Protein AF-A0A963KP99-F1 (afdb_monomer_lite)

Secondary structure (DSSP, 8-state):
-PPPEEEE-TTSTT--EEEEETTTEEEEE-S-PPPSS--EEEEEE-TTT-EEEEEEEETTEEEEEEEE-TT--TT---------SSPPPPP-S--PPPPPPPHHHHHHHHHHHHHHHHHHHHHHHHT--

Structure (mmCIF, N/CA/C/O backbone):
data_AF-A0A963KP99-F1
#
_entry.id   AF-A0A963KP99-F1
#
loop_
_atom_site.group_PDB
_atom_site.id
_atom_site.type_symbol
_atom_site.label_atom_id
_atom_site.label_alt_id
_atom_site.label_comp_id
_atom_site.label_asym_id
_atom_site.label_entity_id
_atom_site.label_seq_id
_atom_site.pdbx_PDB_ins_code
_atom_site.Cartn_x
_atom_site.Cartn_y
_atom_site.Cartn_z
_atom_site.occupancy
_atom_site.B_iso_or_equiv
_atom_site.auth_seq_id
_atom_site.auth_comp_id
_atom_site.auth_asym_id
_atom_site.auth_atom_id
_atom_site.pdbx_PDB_model_num
ATOM 1 N N . MET A 1 1 ? 0.271 -14.939 -7.561 1.00 63.22 1 MET A N 1
ATOM 2 C CA . MET A 1 1 ? 1.422 -14.327 -8.273 1.00 63.22 1 MET A CA 1
ATOM 3 C C . MET A 1 1 ? 2.692 -14.833 -7.610 1.00 63.22 1 MET A C 1
ATOM 5 O O . MET A 1 1 ? 2.751 -14.746 -6.396 1.00 63.22 1 MET A O 1
ATOM 9 N N . GLY A 1 2 ? 3.645 -15.449 -8.315 1.00 67.38 2 GLY A N 1
ATOM 10 C CA . GLY A 1 2 ? 4.911 -15.843 -7.669 1.00 67.38 2 GLY A CA 1
ATOM 11 C C . GLY A 1 2 ? 5.701 -14.627 -7.160 1.00 67.38 2 GLY A C 1
ATOM 12 O O . GLY A 1 2 ? 5.352 -13.493 -7.487 1.00 67.38 2 GLY A O 1
ATOM 13 N N . ASP A 1 3 ? 6.765 -14.857 -6.390 1.00 71.88 3 ASP A N 1
ATOM 14 C CA . ASP A 1 3 ? 7.609 -13.776 -5.865 1.00 71.88 3 ASP A CA 1
ATOM 15 C C . ASP A 1 3 ? 8.299 -13.021 -7.015 1.00 71.88 3 ASP A C 1
ATOM 17 O O . ASP A 1 3 ? 9.108 -13.593 -7.748 1.00 71.88 3 ASP A O 1
ATOM 21 N N . ASN A 1 4 ? 7.976 -11.735 -7.173 1.00 74.69 4 ASN A N 1
ATOM 22 C CA . ASN A 1 4 ? 8.613 -10.845 -8.143 1.00 74.69 4 ASN A CA 1
ATOM 23 C C . ASN A 1 4 ?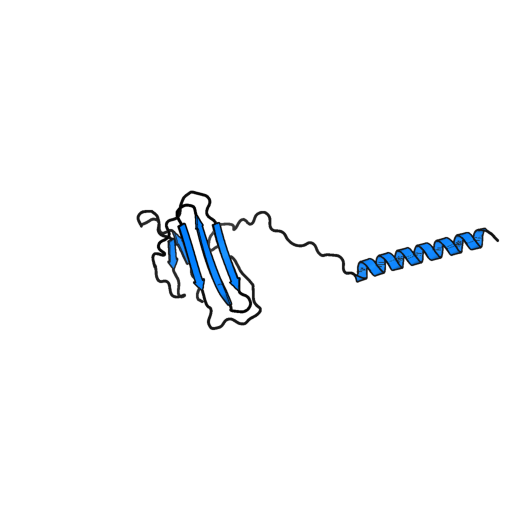 9.609 -9.923 -7.430 1.00 74.69 4 ASN A C 1
ATOM 25 O O . ASN A 1 4 ? 9.324 -9.379 -6.363 1.00 74.69 4 ASN A O 1
ATOM 29 N N . THR A 1 5 ? 10.769 -9.720 -8.044 1.00 75.19 5 THR A N 1
ATOM 30 C CA . THR A 1 5 ? 11.824 -8.827 -7.573 1.00 75.19 5 THR A CA 1
ATOM 31 C C . THR A 1 5 ? 11.874 -7.589 -8.454 1.00 75.19 5 THR A C 1
ATOM 33 O O . THR A 1 5 ? 11.887 -7.679 -9.679 1.00 75.19 5 THR A O 1
ATOM 36 N N . PHE A 1 6 ? 11.942 -6.430 -7.811 1.00 76.94 6 PHE A N 1
ATOM 37 C CA . PHE A 1 6 ? 12.123 -5.142 -8.463 1.00 76.94 6 PHE A CA 1
ATOM 38 C C . PHE A 1 6 ? 13.573 -4.720 -8.296 1.00 76.94 6 PHE A C 1
ATOM 40 O O . PHE A 1 6 ? 14.052 -4.606 -7.165 1.00 76.94 6 PHE A O 1
ATOM 47 N N . LEU A 1 7 ? 14.280 -4.503 -9.402 1.00 76.50 7 LEU A N 1
ATOM 48 C CA . LEU A 1 7 ? 15.690 -4.133 -9.353 1.00 76.50 7 LEU A CA 1
ATOM 49 C C . LEU A 1 7 ? 16.045 -3.060 -10.374 1.00 76.50 7 LEU A C 1
ATOM 51 O O . LEU A 1 7 ? 15.429 -2.931 -11.430 1.00 76.50 7 LEU A O 1
ATOM 55 N N . PHE A 1 8 ? 17.096 -2.314 -10.053 1.00 74.56 8 PHE A N 1
ATOM 56 C CA . PHE A 1 8 ? 17.797 -1.464 -11.004 1.00 74.56 8 PHE A CA 1
ATOM 57 C C . PHE A 1 8 ? 19.029 -2.219 -11.484 1.00 74.56 8 PHE A C 1
ATOM 59 O O . PHE A 1 8 ? 19.839 -2.664 -10.669 1.00 74.56 8 PHE A O 1
ATOM 66 N N . HIS A 1 9 ? 19.171 -2.396 -12.797 1.00 69.44 9 HIS A N 1
ATOM 67 C CA . HIS A 1 9 ? 20.258 -3.209 -13.335 1.00 69.44 9 HIS A CA 1
ATOM 68 C C . HIS A 1 9 ? 21.471 -2.327 -13.693 1.00 69.44 9 HIS A C 1
ATOM 70 O O . HIS A 1 9 ? 21.400 -1.577 -14.670 1.00 69.44 9 HIS A O 1
ATOM 76 N N . PRO A 1 10 ? 22.606 -2.417 -12.971 1.00 61.00 10 PRO A N 1
ATOM 77 C CA . PRO A 1 10 ? 23.734 -1.491 -13.135 1.00 61.00 10 PRO A CA 1
ATOM 78 C C . PRO A 1 10 ? 24.482 -1.641 -14.472 1.00 61.00 10 PRO A C 1
ATOM 80 O O . PRO A 1 10 ? 25.230 -0.751 -14.859 1.00 61.00 10 PRO A O 1
ATOM 83 N N . GLY A 1 11 ? 24.288 -2.755 -15.188 1.00 64.44 11 GLY A N 1
ATOM 84 C CA . GLY A 1 11 ? 24.944 -3.059 -16.467 1.00 64.44 11 GLY A CA 1
ATOM 85 C C . GLY A 1 11 ? 24.341 -2.403 -17.719 1.00 64.44 11 GLY A C 1
ATOM 86 O O . GLY A 1 11 ? 24.861 -2.630 -18.808 1.00 64.44 11 GLY A O 1
ATOM 87 N N . TYR A 1 12 ? 23.269 -1.611 -17.602 1.00 63.50 12 TYR A N 1
ATOM 88 C CA . TYR A 1 12 ? 22.632 -0.928 -18.740 1.00 63.50 12 TYR A CA 1
ATOM 89 C C . TYR A 1 12 ? 22.806 0.592 -18.637 1.00 63.50 12 TYR A C 1
ATOM 91 O O . TYR A 1 12 ? 22.771 1.119 -17.522 1.00 63.50 12 TYR A O 1
ATOM 99 N N . PRO A 1 13 ? 22.961 1.323 -19.762 1.00 56.47 13 PRO A N 1
ATOM 100 C CA . PRO A 1 13 ? 23.082 2.777 -19.739 1.00 56.47 13 PRO A CA 1
ATOM 101 C C . PRO A 1 13 ? 21.919 3.390 -18.953 1.00 56.47 13 PRO A C 1
ATOM 103 O O . PRO A 1 13 ? 20.762 3.129 -19.263 1.00 56.47 13 PRO A O 1
ATOM 106 N N . THR A 1 14 ? 22.240 4.185 -17.928 1.00 59.22 14 THR A N 1
ATOM 107 C CA . THR A 1 14 ? 21.314 4.858 -16.990 1.00 59.22 14 THR A CA 1
ATOM 108 C C . THR A 1 14 ? 20.612 3.994 -15.927 1.00 59.22 14 THR A C 1
ATOM 110 O O . THR A 1 14 ? 20.012 4.554 -15.016 1.00 59.22 14 THR A O 1
ATOM 113 N N . GLY A 1 15 ? 20.757 2.663 -15.955 1.00 64.25 15 GLY A N 1
ATOM 114 C CA . GLY A 1 15 ? 20.187 1.760 -14.947 1.00 64.25 15 GLY A CA 1
ATOM 115 C C . GLY A 1 15 ? 18.676 1.558 -15.091 1.00 64.25 15 GLY A C 1
ATOM 116 O O . GLY A 1 15 ? 17.907 2.093 -14.309 1.00 64.25 15 GLY A O 1
ATOM 117 N N . ALA A 1 16 ? 18.236 0.768 -16.072 1.00 72.31 16 ALA A N 1
ATOM 118 C CA . ALA A 1 16 ? 16.812 0.509 -16.292 1.00 72.31 16 ALA A CA 1
ATOM 119 C C . ALA A 1 16 ? 16.157 -0.207 -15.097 1.00 72.31 16 ALA A C 1
ATOM 121 O O . ALA A 1 16 ? 16.708 -1.180 -14.559 1.00 72.31 16 ALA A O 1
ATOM 122 N N . PHE A 1 17 ? 14.974 0.269 -14.706 1.00 78.19 17 PHE A N 1
ATOM 123 C CA . PHE A 1 17 ? 14.083 -0.447 -13.801 1.00 78.19 17 PHE A CA 1
ATOM 124 C C . PHE A 1 17 ? 13.580 -1.728 -14.465 1.00 78.19 17 PHE A C 1
ATOM 126 O O . PHE A 1 17 ? 13.131 -1.705 -15.615 1.00 78.19 17 PHE A O 1
ATOM 133 N N . ARG A 1 18 ? 13.663 -2.844 -13.738 1.00 79.00 18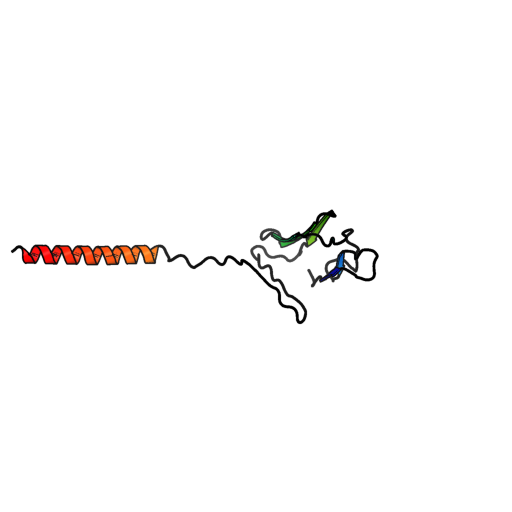 ARG A N 1
ATOM 134 C CA . ARG A 1 18 ? 13.219 -4.159 -14.198 1.00 79.00 18 ARG A CA 1
ATOM 135 C C . ARG A 1 18 ? 12.419 -4.889 -13.139 1.00 79.00 18 ARG A C 1
ATOM 137 O O . ARG A 1 18 ? 12.623 -4.703 -11.936 1.00 79.00 18 ARG A O 1
ATOM 144 N N . ILE A 1 19 ? 11.541 -5.751 -13.633 1.00 78.75 19 ILE A N 1
ATOM 145 C CA . ILE A 1 19 ? 10.785 -6.713 -12.845 1.00 78.75 19 ILE A CA 1
ATOM 146 C C . ILE A 1 19 ? 11.265 -8.093 -13.273 1.00 78.75 19 ILE A C 1
ATOM 148 O O . ILE A 1 19 ? 11.246 -8.403 -14.465 1.00 78.75 19 ILE A O 1
ATOM 152 N N . ASP A 1 20 ? 11.698 -8.890 -12.301 1.00 79.00 20 ASP A N 1
ATOM 153 C CA . ASP A 1 20 ? 12.119 -10.273 -12.489 1.00 79.00 20 ASP A CA 1
ATOM 154 C C . ASP A 1 20 ? 11.247 -11.192 -11.639 1.00 79.00 20 ASP A C 1
ATOM 156 O O . ASP A 1 20 ? 11.175 -11.038 -10.421 1.00 79.00 20 ASP A O 1
ATOM 160 N N . GLY A 1 21 ? 10.603 -12.182 -12.250 1.00 73.12 21 GLY A N 1
ATOM 161 C CA . GLY A 1 21 ? 9.904 -13.210 -11.487 1.00 73.12 21 GLY A CA 1
ATOM 162 C C . GLY A 1 21 ? 8.901 -14.032 -12.290 1.00 73.12 21 GLY A C 1
ATOM 163 O O . GLY A 1 21 ? 8.665 -13.772 -13.473 1.00 73.12 21 GLY A O 1
ATOM 164 N N . PRO A 1 22 ? 8.278 -15.040 -11.650 1.00 68.69 22 PRO A N 1
ATOM 165 C CA . PRO A 1 22 ? 7.334 -15.949 -12.296 1.00 68.69 22 PRO A CA 1
ATOM 166 C C . PRO A 1 22 ? 6.016 -15.267 -12.696 1.00 68.69 22 PRO A C 1
ATOM 168 O O . PRO A 1 22 ? 5.196 -15.880 -13.373 1.00 68.69 22 PRO A O 1
ATOM 171 N N . GLY A 1 23 ? 5.784 -14.022 -12.263 1.00 65.88 23 GLY A N 1
ATOM 172 C CA . GLY A 1 23 ? 4.549 -13.270 -12.474 1.00 65.88 23 GLY A CA 1
ATOM 173 C C . GLY A 1 23 ? 4.360 -12.646 -13.859 1.00 65.88 23 GLY A C 1
ATOM 174 O O . GLY A 1 23 ? 3.478 -11.810 -13.990 1.00 65.88 23 GLY A O 1
ATOM 175 N N . GLY A 1 24 ? 5.145 -13.026 -14.874 1.00 64.44 24 GLY A N 1
ATOM 176 C CA . GLY A 1 24 ? 4.940 -12.570 -16.258 1.00 64.44 24 GLY A CA 1
ATOM 177 C C . GLY A 1 24 ? 5.905 -11.494 -16.763 1.00 64.44 24 GLY A C 1
ATOM 178 O O . GLY A 1 24 ? 5.721 -11.005 -17.872 1.00 64.44 24 GLY A O 1
ATOM 179 N N . HIS A 1 25 ? 6.963 -11.181 -16.012 1.00 67.50 25 HIS A N 1
ATOM 180 C CA . HIS A 1 25 ? 7.991 -10.215 -16.413 1.00 67.50 25 HIS A CA 1
ATOM 181 C C . HIS A 1 25 ? 9.380 -10.876 -16.360 1.00 67.50 25 HIS A C 1
ATOM 183 O O . HIS A 1 25 ? 10.042 -10.853 -15.324 1.00 67.50 25 HIS A O 1
ATOM 189 N N . PRO A 1 26 ? 9.829 -11.547 -17.434 1.00 67.94 26 PRO A N 1
ATOM 190 C CA . PRO A 1 26 ? 11.190 -12.064 -17.507 1.00 67.94 26 PRO A CA 1
ATOM 191 C C . PRO A 1 26 ? 12.137 -10.955 -17.986 1.00 67.94 26 PRO A C 1
ATOM 193 O O . PRO A 1 26 ? 12.178 -10.662 -19.182 1.00 67.94 26 PRO A O 1
ATOM 196 N N . ASN A 1 27 ? 12.893 -10.334 -17.070 1.00 69.00 27 ASN A N 1
ATOM 197 C CA . ASN A 1 27 ? 13.952 -9.355 -17.364 1.00 69.00 27 ASN A CA 1
ATOM 198 C C . ASN A 1 27 ? 13.531 -8.250 -18.354 1.00 69.00 27 ASN A C 1
ATOM 200 O O . ASN A 1 27 ? 14.290 -7.840 -19.239 1.00 69.00 27 ASN A O 1
ATOM 204 N N . SER A 1 28 ? 12.286 -7.793 -18.237 1.00 74.44 28 SER A N 1
ATOM 205 C CA . SER A 1 28 ? 11.728 -6.782 -19.133 1.00 74.44 28 SER A CA 1
ATOM 206 C C . SER A 1 28 ? 12.171 -5.395 -18.678 1.00 74.44 28 SER A C 1
ATOM 208 O O . SER A 1 28 ? 12.092 -5.065 -17.496 1.00 74.44 28 SER A O 1
ATOM 210 N N . ASP A 1 29 ? 12.696 -4.604 -19.616 1.00 76.81 29 ASP A N 1
ATOM 211 C CA . ASP A 1 29 ? 12.926 -3.180 -19.387 1.00 76.81 29 ASP A CA 1
ATOM 212 C C . ASP A 1 29 ? 11.574 -2.477 -19.295 1.00 76.81 29 ASP A C 1
ATOM 214 O O . ASP A 1 29 ? 10.752 -2.573 -20.207 1.00 76.81 29 ASP A O 1
ATOM 218 N N . MET A 1 30 ? 11.355 -1.791 -18.181 1.00 75.88 30 MET A N 1
ATOM 219 C CA . MET A 1 30 ? 10.095 -1.133 -17.873 1.00 75.88 30 MET A CA 1
ATOM 220 C C . MET A 1 30 ? 10.060 0.332 -18.341 1.00 75.88 30 MET A C 1
ATOM 222 O O . MET A 1 30 ? 9.154 1.081 -17.980 1.00 75.88 30 MET A O 1
ATOM 226 N N . GLY A 1 31 ? 11.054 0.774 -19.125 1.00 75.50 31 GLY A N 1
ATOM 227 C CA . GLY A 1 31 ? 11.066 2.100 -19.755 1.00 75.50 31 GLY A CA 1
ATOM 228 C C . GLY A 1 31 ? 11.202 3.258 -18.764 1.00 75.50 31 GLY A C 1
ATOM 229 O O . GLY A 1 31 ? 10.901 4.402 -19.098 1.00 75.50 31 GLY A O 1
ATOM 230 N N . PHE A 1 32 ? 11.647 2.961 -17.543 1.00 75.88 32 PHE A N 1
ATOM 231 C CA . PHE A 1 32 ? 11.827 3.926 -16.471 1.00 75.88 32 PHE A CA 1
ATOM 232 C C . PHE A 1 32 ? 13.283 3.936 -16.010 1.00 75.88 32 PHE A C 1
ATOM 234 O O . PHE A 1 32 ? 13.828 2.921 -15.563 1.00 75.88 32 PHE A O 1
ATOM 241 N N . THR A 1 33 ? 13.893 5.114 -16.091 1.00 74.81 33 THR A N 1
ATOM 242 C CA . THR A 1 33 ? 15.240 5.383 -15.596 1.00 74.81 33 THR A CA 1
ATOM 243 C C . THR A 1 33 ? 15.142 6.090 -14.237 1.00 74.81 33 THR A C 1
ATOM 245 O O . THR A 1 33 ? 14.480 7.129 -14.133 1.00 74.81 33 THR A O 1
ATOM 248 N N . PRO A 1 34 ? 15.789 5.575 -13.178 1.00 69.44 34 PRO A N 1
ATOM 249 C CA . PRO A 1 34 ? 15.818 6.238 -11.885 1.00 69.44 34 PRO A CA 1
ATOM 250 C C . PRO A 1 34 ? 16.582 7.567 -11.981 1.00 69.44 34 PRO A C 1
ATOM 252 O O . PRO A 1 34 ? 17.673 7.642 -12.540 1.00 69.44 34 PRO A O 1
ATOM 255 N N . SER A 1 35 ? 16.008 8.619 -11.400 1.00 71.44 35 SER A N 1
ATOM 256 C CA . SER A 1 35 ? 16.689 9.884 -11.119 1.00 71.44 35 SER A CA 1
ATOM 257 C C . SER A 1 35 ? 17.197 9.872 -9.677 1.00 71.44 35 SER A C 1
ATOM 259 O O . SER A 1 35 ? 16.580 9.262 -8.805 1.00 71.44 35 SER A O 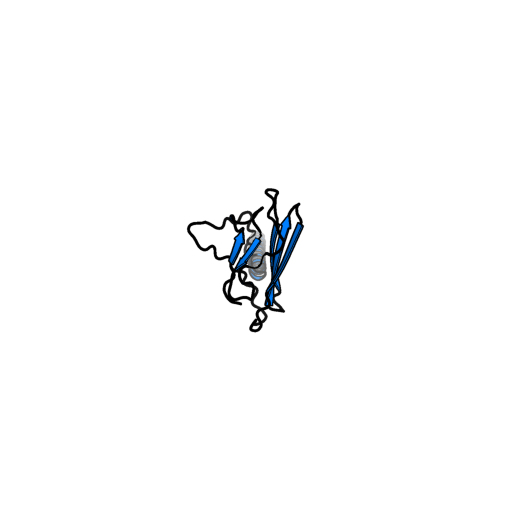1
ATOM 261 N N . PHE A 1 36 ? 18.304 10.571 -9.418 1.00 68.12 36 PHE A N 1
ATOM 262 C CA . PHE A 1 36 ? 18.833 10.784 -8.064 1.00 68.12 36 PHE A CA 1
ATOM 263 C C . PHE A 1 36 ? 18.023 11.816 -7.254 1.00 68.12 36 PHE A C 1
ATOM 265 O O . PHE A 1 36 ? 18.305 12.034 -6.076 1.00 68.12 36 PHE A O 1
ATOM 272 N N . ASP A 1 37 ? 17.012 12.431 -7.870 1.00 73.50 37 ASP A N 1
ATOM 273 C CA . ASP A 1 37 ? 16.037 13.301 -7.214 1.00 73.50 37 ASP A CA 1
ATOM 274 C C . ASP A 1 37 ? 15.051 12.503 -6.334 1.00 73.50 37 ASP A C 1
ATOM 276 O O . ASP A 1 37 ? 14.838 11.303 -6.560 1.00 73.50 37 ASP A O 1
ATOM 280 N N . PRO A 1 38 ? 14.394 13.144 -5.342 1.00 63.34 38 PRO A N 1
ATOM 281 C CA . PRO A 1 38 ? 13.405 12.474 -4.507 1.00 63.34 38 PRO A CA 1
ATOM 282 C C . PRO A 1 38 ? 12.324 11.808 -5.362 1.00 63.34 38 PRO A C 1
ATOM 284 O O . PRO A 1 38 ? 11.578 12.453 -6.098 1.00 63.34 38 PRO A O 1
ATOM 287 N N . SER A 1 39 ? 12.258 10.487 -5.234 1.00 74.06 39 SER A N 1
ATOM 288 C CA . SER A 1 39 ? 11.344 9.620 -5.963 1.00 74.06 39 SER A CA 1
ATOM 289 C C . SER A 1 39 ? 10.289 9.083 -5.000 1.00 74.06 39 SER A C 1
ATOM 291 O O . SER A 1 39 ? 10.595 8.744 -3.855 1.00 74.06 39 SER A O 1
ATOM 293 N N . ARG A 1 40 ? 9.038 8.996 -5.446 1.00 76.12 40 ARG A N 1
ATOM 294 C CA . ARG A 1 40 ? 7.956 8.349 -4.699 1.00 76.12 40 ARG A CA 1
ATOM 295 C C . ARG A 1 40 ? 7.779 6.931 -5.216 1.00 76.12 40 ARG A C 1
ATOM 297 O O . ARG A 1 40 ? 7.611 6.737 -6.413 1.00 76.12 40 ARG A O 1
ATOM 304 N N . PHE A 1 41 ? 7.773 5.971 -4.299 1.00 80.38 41 PHE A N 1
ATOM 305 C CA . PHE A 1 41 ? 7.389 4.586 -4.547 1.00 80.38 41 PHE A CA 1
ATOM 306 C C . PHE A 1 41 ? 6.108 4.309 -3.760 1.00 80.38 41 PHE A C 1
ATOM 308 O O . PHE A 1 41 ? 6.082 4.496 -2.543 1.00 80.38 41 PHE A O 1
ATOM 315 N N . THR A 1 42 ? 5.038 3.926 -4.448 1.00 83.00 42 THR A N 1
ATOM 316 C CA . THR A 1 42 ? 3.727 3.661 -3.847 1.00 83.00 42 THR A CA 1
ATOM 317 C C . THR A 1 42 ? 3.296 2.250 -4.205 1.00 83.00 42 THR A C 1
ATOM 319 O O . THR A 1 42 ? 3.427 1.839 -5.354 1.00 83.00 42 THR A O 1
ATOM 322 N N . VAL A 1 43 ? 2.765 1.520 -3.224 1.00 84.06 43 VAL A N 1
ATOM 323 C CA . VAL A 1 43 ? 2.150 0.210 -3.444 1.00 84.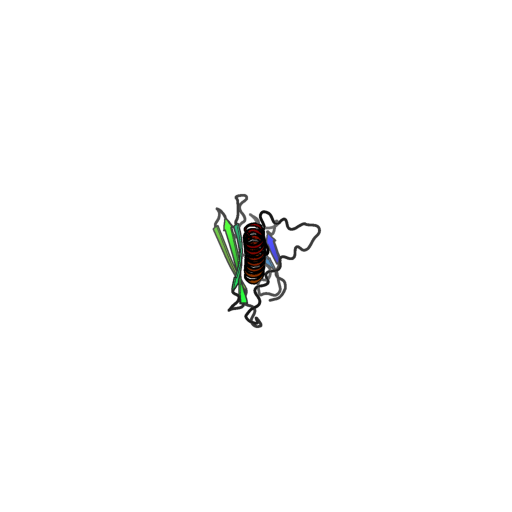06 43 VAL A CA 1
ATOM 324 C C . VAL A 1 43 ? 0.714 0.257 -2.955 1.00 84.06 43 VAL A C 1
ATOM 326 O O . VAL A 1 43 ? 0.454 0.677 -1.826 1.00 84.06 43 VAL A O 1
ATOM 329 N N . GLY A 1 44 ? -0.211 -0.141 -3.820 1.00 83.12 44 GLY A N 1
ATOM 330 C CA . GLY A 1 44 ? -1.637 -0.205 -3.526 1.00 83.12 44 GLY A CA 1
ATOM 331 C C . GLY A 1 44 ? -2.144 -1.637 -3.603 1.00 83.12 44 GLY A C 1
ATOM 332 O O . GLY A 1 44 ? -1.650 -2.426 -4.400 1.00 83.12 44 GLY A O 1
ATOM 333 N N . VAL A 1 45 ? -3.150 -1.972 -2.793 1.00 83.38 45 VAL A N 1
ATOM 334 C CA . VAL A 1 45 ? -3.901 -3.229 -2.919 1.00 83.38 45 VAL A CA 1
ATOM 335 C C . VAL A 1 45 ? -5.389 -2.920 -2.813 1.00 83.38 45 VAL A C 1
ATOM 337 O O . VAL A 1 45 ? -5.843 -2.339 -1.825 1.00 83.38 45 VAL A O 1
ATOM 340 N N . ASN A 1 46 ? -6.166 -3.305 -3.823 1.00 86.25 46 ASN A N 1
ATOM 341 C CA . ASN A 1 46 ? -7.618 -3.203 -3.779 1.00 86.25 46 ASN A CA 1
ATOM 342 C C . ASN A 1 46 ? -8.210 -4.466 -3.133 1.00 86.25 46 ASN A C 1
ATOM 344 O O . ASN A 1 46 ? -8.267 -5.527 -3.747 1.00 86.25 46 ASN A O 1
ATOM 348 N N . ALA A 1 47 ? -8.709 -4.322 -1.905 1.00 81.50 47 ALA A N 1
ATOM 349 C CA . ALA A 1 47 ? -9.309 -5.388 -1.093 1.00 81.50 47 ALA A CA 1
ATOM 350 C C . ALA A 1 47 ? -10.484 -6.140 -1.747 1.00 81.50 47 ALA A C 1
ATOM 352 O O . ALA A 1 47 ? -10.849 -7.242 -1.335 1.00 81.50 47 ALA A O 1
ATOM 353 N N . SER A 1 48 ? -11.157 -5.489 -2.695 1.00 81.94 48 SER A N 1
ATOM 354 C CA . SER A 1 48 ? -12.344 -6.030 -3.351 1.00 81.94 48 SER A CA 1
ATOM 355 C C . SER A 1 48 ? -11.993 -6.813 -4.607 1.00 81.94 48 SER A C 1
ATOM 357 O O . SER A 1 48 ? -12.784 -7.657 -5.021 1.00 81.94 48 SER A O 1
ATOM 359 N N . THR A 1 49 ? -10.859 -6.511 -5.238 1.00 82.94 49 THR A N 1
ATOM 360 C CA . THR A 1 49 ? -10.486 -7.080 -6.541 1.00 82.94 49 THR A CA 1
ATOM 361 C C . THR A 1 49 ? -9.171 -7.850 -6.512 1.00 82.94 49 THR A C 1
ATOM 363 O O . THR A 1 49 ? -8.867 -8.540 -7.478 1.00 82.94 49 THR A O 1
ATOM 366 N N . GLY A 1 50 ? -8.380 -7.733 -5.443 1.00 79.62 50 GLY A N 1
ATOM 367 C CA . GLY A 1 50 ? -7.064 -8.365 -5.329 1.00 79.62 50 GLY A CA 1
ATOM 368 C C . GLY A 1 50 ? -5.992 -7.738 -6.199 1.00 79.62 50 GLY A C 1
ATOM 369 O O . GLY A 1 50 ? -4.885 -8.262 -6.279 1.00 79.62 50 GLY A O 1
ATOM 370 N N . VAL A 1 51 ? -6.324 -6.636 -6.870 1.00 85.75 51 VAL A N 1
ATOM 371 C CA . VAL A 1 51 ? -5.396 -5.923 -7.735 1.00 85.75 51 VAL A CA 1
ATOM 372 C C . VAL A 1 51 ? -4.367 -5.232 -6.857 1.00 85.75 51 VAL A C 1
ATOM 374 O O . VAL A 1 51 ? -4.723 -4.361 -6.057 1.00 85.75 51 VAL A O 1
ATOM 377 N N . ALA A 1 52 ? -3.106 -5.618 -7.015 1.00 85.12 52 ALA A N 1
ATOM 378 C CA . ALA A 1 52 ? -1.976 -4.907 -6.446 1.00 85.12 52 ALA A CA 1
ATOM 379 C C . ALA A 1 52 ? -1.360 -4.003 -7.518 1.00 85.12 52 ALA A C 1
ATOM 381 O O . ALA A 1 52 ? -1.179 -4.430 -8.656 1.00 85.12 52 ALA A O 1
ATOM 382 N N . THR A 1 53 ? -1.042 -2.761 -7.168 1.00 87.25 53 THR A N 1
ATOM 383 C CA . THR A 1 53 ? -0.400 -1.806 -8.078 1.00 87.25 53 THR A CA 1
ATOM 384 C C . THR A 1 53 ? 0.913 -1.318 -7.509 1.00 87.25 53 THR A C 1
ATOM 386 O O . THR A 1 53 ? 1.068 -1.211 -6.290 1.00 87.25 53 THR A O 1
ATOM 389 N N . ILE A 1 54 ? 1.850 -0.992 -8.393 1.00 84.81 54 ILE A N 1
ATOM 390 C CA . ILE A 1 54 ? 3.100 -0.330 -8.029 1.00 84.81 54 ILE A CA 1
ATOM 391 C C . ILE A 1 54 ? 3.255 0.913 -8.884 1.00 84.81 54 ILE A C 1
ATOM 393 O O . ILE A 1 54 ? 3.282 0.829 -10.109 1.00 84.81 54 ILE A O 1
ATOM 397 N N . ASP A 1 55 ? 3.410 2.049 -8.217 1.00 87.00 55 ASP A N 1
ATOM 398 C CA . ASP A 1 55 ? 3.622 3.348 -8.836 1.00 87.00 55 ASP A CA 1
ATOM 399 C C . ASP A 1 55 ? 4.983 3.902 -8.426 1.00 87.00 55 ASP A C 1
ATOM 401 O O . ASP A 1 55 ? 5.272 4.071 -7.236 1.00 87.00 55 ASP A O 1
ATOM 405 N N . ILE A 1 56 ? 5.813 4.230 -9.412 1.00 84.12 56 ILE A N 1
ATOM 406 C CA . ILE A 1 56 ? 7.087 4.922 -9.209 1.00 84.12 56 ILE A CA 1
ATOM 407 C C . ILE A 1 56 ? 7.008 6.261 -9.916 1.00 84.12 56 ILE A C 1
ATOM 409 O O . ILE A 1 56 ? 6.704 6.308 -11.102 1.00 84.12 56 ILE A O 1
ATOM 413 N N . VAL A 1 57 ? 7.282 7.350 -9.205 1.00 85.25 57 VAL A N 1
ATOM 414 C CA . VAL A 1 57 ? 7.204 8.709 -9.752 1.00 85.25 57 VAL A CA 1
ATOM 415 C C . VAL A 1 57 ? 8.447 9.492 -9.362 1.00 85.25 57 VAL A C 1
ATOM 417 O O . VAL A 1 57 ? 8.782 9.578 -8.179 1.00 85.25 57 VAL A O 1
ATOM 420 N N . ASN A 1 58 ? 9.113 10.095 -10.342 1.00 81.62 58 ASN A N 1
ATOM 421 C CA . ASN A 1 58 ? 10.212 11.034 -10.135 1.00 81.62 58 ASN A CA 1
ATOM 422 C C . ASN A 1 58 ? 10.148 12.183 -11.160 1.00 81.62 58 ASN A C 1
ATOM 424 O O . ASN A 1 58 ? 9.216 12.282 -11.956 1.00 81.62 58 ASN A O 1
ATOM 428 N N . SER A 1 59 ? 11.147 13.063 -11.142 1.00 78.62 59 SER A N 1
ATOM 429 C CA . SER A 1 59 ? 11.303 14.183 -12.082 1.00 78.62 59 SER A CA 1
ATOM 430 C C . SER A 1 59 ? 11.540 13.756 -13.539 1.00 78.62 59 SER A C 1
ATOM 432 O O . SER A 1 59 ? 11.333 14.566 -14.439 1.00 78.62 59 SER A O 1
ATOM 434 N N . ALA A 1 60 ? 11.949 12.508 -13.789 1.00 76.94 60 ALA A N 1
ATOM 435 C CA . ALA A 1 60 ? 12.165 11.954 -15.126 1.00 76.94 60 ALA A CA 1
ATOM 436 C C . ALA A 1 60 ? 10.914 11.270 -15.711 1.00 76.94 60 ALA A C 1
ATOM 438 O O . ALA A 1 60 ? 10.849 11.070 -16.923 1.00 76.94 60 ALA A O 1
ATOM 439 N N . GLY A 1 61 ? 9.915 10.929 -14.888 1.00 81.62 61 GLY A N 1
ATOM 440 C CA . GLY A 1 61 ? 8.672 10.319 -15.356 1.00 81.62 61 GLY A CA 1
ATOM 441 C C . GLY A 1 61 ? 7.939 9.494 -14.302 1.00 81.62 61 GLY A C 1
ATOM 442 O O . GLY A 1 61 ? 8.131 9.644 -13.093 1.00 81.62 61 GLY A O 1
ATOM 443 N N . SER A 1 62 ? 7.045 8.623 -14.766 1.00 86.88 62 SER A N 1
ATOM 444 C CA . SER A 1 62 ? 6.270 7.723 -13.911 1.00 86.88 62 SER A CA 1
ATOM 445 C C . SER A 1 62 ? 6.159 6.331 -14.522 1.00 86.88 62 SER A C 1
ATOM 447 O O . SER A 1 62 ? 6.060 6.200 -15.740 1.00 86.88 62 SER A O 1
ATOM 449 N N . HIS A 1 63 ? 6.148 5.311 -13.671 1.00 84.81 63 HIS A N 1
ATOM 450 C CA . HIS A 1 63 ? 5.916 3.915 -14.022 1.00 84.81 63 HIS A CA 1
ATOM 451 C C . HIS A 1 63 ? 4.746 3.364 -13.204 1.00 84.81 63 HIS A C 1
ATOM 453 O O . HIS A 1 63 ? 4.708 3.590 -11.995 1.00 84.81 63 HIS A O 1
ATOM 459 N N . HIS A 1 64 ? 3.840 2.627 -13.848 1.00 87.06 64 HIS A N 1
ATOM 460 C CA . HIS A 1 64 ? 2.688 1.983 -13.218 1.00 87.06 64 HIS A CA 1
ATOM 461 C C . HIS A 1 64 ? 2.636 0.507 -13.618 1.00 87.06 64 HIS A C 1
ATOM 463 O O . HIS A 1 64 ? 2.552 0.205 -14.806 1.00 87.06 64 HIS A O 1
ATOM 469 N N . GLU A 1 65 ? 2.654 -0.389 -12.634 1.00 85.62 65 GLU A N 1
ATOM 470 C CA . GLU A 1 65 ? 2.508 -1.834 -12.832 1.00 85.62 65 GLU A CA 1
ATOM 471 C C . GLU A 1 65 ? 1.258 -2.356 -12.134 1.00 85.62 65 GLU A C 1
ATOM 473 O O . GLU A 1 65 ? 0.938 -1.915 -11.024 1.00 85.62 65 GLU A O 1
ATOM 478 N N . VAL A 1 66 ? 0.596 -3.339 -12.747 1.00 86.69 66 VAL A N 1
ATOM 479 C CA . VAL A 1 66 ? -0.621 -3.953 -12.214 1.00 86.69 66 VAL A CA 1
ATOM 480 C C . VAL A 1 66 ? -0.442 -5.461 -12.107 1.00 86.69 66 VAL A C 1
ATOM 482 O O . VAL A 1 66 ? -0.239 -6.158 -13.095 1.00 86.69 66 VAL A O 1
ATOM 485 N N . PHE A 1 67 ? -0.616 -5.983 -10.897 1.00 81.75 67 PHE A N 1
ATOM 486 C CA . PHE A 1 67 ? -0.607 -7.408 -10.604 1.00 81.75 67 PHE A CA 1
ATOM 487 C C . PHE A 1 67 ? -2.019 -7.873 -10.229 1.00 81.75 67 PHE A C 1
ATOM 489 O O . PHE A 1 67 ? -2.566 -7.491 -9.194 1.00 81.75 67 PHE A O 1
ATOM 496 N N . ASN A 1 68 ? -2.593 -8.756 -11.046 1.00 83.56 68 ASN A N 1
ATOM 497 C CA . ASN A 1 68 ? -3.846 -9.464 -10.771 1.00 83.56 68 ASN A CA 1
ATOM 498 C C . ASN A 1 68 ? -3.611 -10.910 -10.315 1.00 83.56 68 ASN A C 1
ATOM 500 O O . ASN A 1 68 ? -3.264 -11.751 -11.139 1.00 83.56 68 ASN A O 1
ATOM 504 N N . ASP A 1 69 ? -3.863 -11.245 -9.047 1.00 77.00 69 ASP A N 1
ATOM 505 C CA . ASP A 1 69 ? -3.903 -12.658 -8.653 1.00 77.00 69 ASP A CA 1
ATOM 506 C C . ASP A 1 69 ? -5.258 -13.285 -9.037 1.00 77.00 69 ASP A C 1
ATOM 508 O O . ASP A 1 69 ? -6.281 -12.920 -8.451 1.00 77.00 69 ASP A O 1
ATOM 512 N N . PRO A 1 70 ? -5.307 -14.235 -9.992 1.00 77.38 70 PRO A N 1
ATOM 513 C CA . PRO A 1 70 ? -6.563 -14.859 -10.406 1.00 77.38 70 PRO A CA 1
ATOM 514 C C . PRO A 1 70 ? -7.218 -15.702 -9.301 1.00 77.38 70 PRO A C 1
ATOM 516 O O . PRO A 1 70 ? -8.394 -16.034 -9.419 1.00 77.38 70 PRO A O 1
ATOM 519 N N . ASN A 1 71 ? -6.488 -16.038 -8.233 1.00 80.19 71 ASN A N 1
ATOM 520 C CA . ASN A 1 71 ? -6.992 -16.818 -7.103 1.00 80.19 71 ASN A CA 1
ATOM 521 C C . ASN A 1 71 ? -7.248 -15.955 -5.857 1.00 80.19 71 ASN A C 1
ATOM 523 O O . ASN A 1 71 ? -7.360 -16.487 -4.750 1.00 80.19 71 ASN A O 1
ATOM 527 N N . TYR A 1 72 ? -7.309 -14.629 -6.005 1.00 79.44 72 TYR A N 1
ATOM 528 C CA . TYR A 1 72 ? -7.546 -13.737 -4.878 1.00 79.44 72 TYR A CA 1
ATOM 529 C C . TYR A 1 72 ? -8.904 -13.990 -4.204 1.00 79.44 72 TYR A C 1
ATOM 531 O O . TYR A 1 72 ? -9.945 -14.056 -4.858 1.00 79.44 72 TYR A O 1
ATOM 539 N N . VAL A 1 73 ? -8.895 -14.055 -2.869 1.00 80.88 73 VAL A N 1
ATOM 540 C CA . VAL A 1 73 ? -10.101 -14.099 -2.034 1.00 80.88 73 VAL A CA 1
ATOM 541 C C . VAL A 1 73 ? -10.310 -12.728 -1.395 1.00 80.88 73 VAL A C 1
ATOM 543 O O . VAL A 1 73 ? -9.439 -12.226 -0.682 1.00 80.88 73 VAL A O 1
ATOM 546 N N . ALA A 1 74 ? -11.477 -12.131 -1.645 1.00 81.38 74 ALA A N 1
ATOM 547 C CA . ALA A 1 74 ? -11.823 -10.795 -1.170 1.00 81.38 74 ALA A CA 1
ATOM 548 C C . ALA A 1 74 ? -11.773 -10.668 0.359 1.00 81.38 74 ALA A C 1
ATOM 550 O O . ALA A 1 74 ? -12.186 -11.571 1.087 1.00 81.38 74 ALA A O 1
ATOM 551 N N . GLY A 1 75 ? -11.303 -9.511 0.835 1.00 70.69 75 GLY A N 1
ATOM 552 C CA . GLY A 1 75 ? -11.250 -9.179 2.264 1.00 70.69 75 GLY A CA 1
ATOM 553 C C . GLY A 1 75 ? -9.870 -9.308 2.915 1.00 70.69 75 GLY A C 1
ATOM 554 O O . GLY A 1 75 ? -9.717 -8.914 4.069 1.00 70.69 75 GLY A O 1
ATOM 555 N N . SER A 1 76 ? -8.853 -9.780 2.187 1.00 66.06 76 SER A N 1
ATOM 556 C CA . SER A 1 76 ? -7.454 -9.720 2.629 1.00 66.06 76 SER A CA 1
ATOM 557 C C . SER A 1 76 ? -6.761 -8.483 2.051 1.00 66.06 76 SER A C 1
ATOM 559 O O . SER A 1 76 ? -6.557 -8.388 0.841 1.00 66.06 76 SER A O 1
ATOM 561 N N . THR A 1 77 ? -6.406 -7.519 2.903 1.00 60.69 77 THR A N 1
ATOM 562 C CA . THR A 1 77 ? -5.648 -6.301 2.536 1.00 60.69 77 THR A CA 1
ATOM 563 C C . THR A 1 77 ? -4.209 -6.324 3.026 1.00 60.69 77 THR A C 1
ATOM 565 O O . THR A 1 77 ? -3.534 -5.295 3.011 1.00 60.69 77 THR A O 1
ATOM 568 N N . THR A 1 78 ? -3.733 -7.472 3.511 1.00 61.31 78 THR A N 1
ATOM 569 C CA . THR A 1 78 ? -2.418 -7.550 4.139 1.00 61.31 78 THR A CA 1
ATOM 570 C C . THR A 1 78 ? -1.326 -7.327 3.099 1.00 61.31 78 THR A C 1
ATOM 572 O O . THR A 1 78 ? -1.007 -8.207 2.305 1.00 61.31 78 THR A O 1
ATOM 575 N N . PHE A 1 79 ? -0.740 -6.133 3.131 1.00 63.94 79 PHE A N 1
ATOM 576 C CA . PHE A 1 79 ? 0.481 -5.807 2.416 1.00 63.94 79 PHE A CA 1
ATOM 577 C C . PHE A 1 79 ? 1.678 -6.083 3.332 1.00 63.94 79 PHE A C 1
ATOM 579 O O . PHE A 1 79 ? 1.834 -5.440 4.371 1.00 63.94 79 PHE A O 1
ATOM 586 N N . GLY A 1 80 ? 2.500 -7.070 2.971 1.00 61.41 80 GLY A N 1
ATOM 587 C CA . GLY A 1 80 ? 3.729 -7.409 3.685 1.00 61.41 80 GLY A CA 1
ATOM 588 C C . GLY A 1 80 ? 4.956 -6.964 2.896 1.00 61.41 80 GLY A C 1
ATOM 589 O O . GLY A 1 80 ? 5.122 -7.365 1.749 1.00 61.41 80 GLY A O 1
ATOM 590 N N . LEU A 1 81 ? 5.833 -6.166 3.509 1.00 64.38 81 LEU A N 1
ATOM 591 C CA . LEU A 1 81 ? 7.158 -5.876 2.962 1.00 64.38 81 LEU A CA 1
ATOM 592 C C . LEU A 1 81 ? 8.160 -6.888 3.532 1.00 64.38 81 LEU A C 1
ATOM 594 O O . LEU A 1 81 ? 8.452 -6.857 4.727 1.00 64.38 81 LEU A O 1
ATOM 598 N N . SER A 1 82 ? 8.697 -7.766 2.685 1.00 61.56 82 SER A N 1
ATOM 599 C CA . SER A 1 82 ? 9.814 -8.651 3.032 1.00 61.56 82 SER A CA 1
ATOM 600 C C . SER A 1 82 ? 11.087 -8.123 2.376 1.00 61.56 82 SER A C 1
ATOM 602 O O . SER A 1 82 ? 11.144 -7.992 1.155 1.00 61.56 82 SER A O 1
ATOM 604 N N . VAL A 1 83 ? 12.103 -7.781 3.171 1.00 62.25 83 VAL A N 1
ATOM 605 C CA . VAL A 1 83 ? 13.421 -7.382 2.656 1.00 62.25 83 VAL A CA 1
ATOM 606 C C . VAL A 1 83 ? 14.337 -8.601 2.707 1.00 62.25 83 VAL A C 1
ATOM 608 O O . VAL A 1 83 ? 14.708 -9.061 3.784 1.00 62.25 83 VAL A O 1
ATOM 611 N N . GLY A 1 84 ? 14.696 -9.137 1.540 1.00 50.31 84 GLY A N 1
ATOM 612 C CA . GLY A 1 84 ? 15.653 -10.236 1.423 1.00 50.31 84 GLY A CA 1
ATOM 613 C C . GLY A 1 84 ? 17.095 -9.737 1.547 1.00 50.31 84 GLY A C 1
ATOM 614 O O . GLY A 1 84 ? 17.616 -9.134 0.614 1.00 50.31 84 GLY A O 1
ATOM 615 N N . GLY A 1 85 ? 17.747 -9.980 2.687 1.00 64.75 85 GLY A N 1
ATOM 616 C CA . GLY A 1 85 ? 19.168 -9.678 2.912 1.00 64.75 85 GLY A CA 1
ATOM 617 C C . GLY A 1 85 ? 19.454 -9.053 4.280 1.00 64.75 85 GLY A C 1
ATOM 618 O O . GLY A 1 85 ? 18.549 -8.827 5.076 1.00 64.75 85 GLY A O 1
ATOM 619 N N . SER A 1 86 ? 20.720 -8.734 4.560 1.00 69.94 86 SER A N 1
ATOM 620 C CA . SER A 1 86 ? 21.170 -8.125 5.830 1.00 69.94 86 SER A CA 1
ATOM 621 C C . SER A 1 86 ? 20.782 -6.639 5.997 1.00 69.94 86 SER A C 1
ATOM 623 O O . SER A 1 86 ? 21.452 -5.907 6.725 1.00 69.94 86 SER A O 1
ATOM 625 N N . GLY A 1 87 ? 19.748 -6.161 5.296 1.00 63.59 87 GLY A N 1
ATOM 626 C CA . GLY A 1 87 ? 19.269 -4.777 5.337 1.00 63.59 87 GLY A CA 1
ATOM 627 C C . GLY A 1 87 ? 18.043 -4.619 6.238 1.00 63.59 87 GLY A C 1
ATOM 628 O O . GLY A 1 87 ? 17.193 -5.500 6.301 1.00 63.59 87 GLY A O 1
ATOM 629 N N . SER A 1 88 ? 17.926 -3.489 6.938 1.00 63.22 88 SER A N 1
ATOM 630 C CA . SER A 1 88 ? 16.747 -3.173 7.756 1.00 63.22 88 SER A CA 1
ATOM 631 C C . SER A 1 88 ? 15.785 -2.278 6.975 1.00 63.22 88 SER A C 1
ATOM 633 O O . SER A 1 88 ? 16.180 -1.194 6.543 1.00 63.22 88 SER A O 1
ATOM 635 N N . ALA A 1 89 ? 14.518 -2.679 6.838 1.00 67.31 89 ALA A N 1
ATOM 636 C CA . ALA A 1 89 ? 13.463 -1.743 6.458 1.00 67.31 89 ALA A CA 1
ATOM 637 C C . ALA A 1 89 ? 13.311 -0.700 7.576 1.00 67.31 89 ALA A C 1
ATOM 639 O O . ALA A 1 89 ? 13.041 -1.054 8.725 1.00 67.31 89 ALA A O 1
ATOM 640 N N . LYS A 1 90 ? 13.519 0.581 7.260 1.00 71.88 90 LYS A N 1
ATOM 641 C CA . LYS A 1 90 ? 13.256 1.681 8.193 1.00 71.88 90 LYS A CA 1
ATOM 642 C C . LYS A 1 90 ? 11.888 2.260 7.876 1.00 71.88 90 LYS A C 1
ATOM 644 O O . LYS A 1 90 ? 11.683 2.793 6.791 1.00 71.88 90 LYS A O 1
ATOM 649 N N . PHE A 1 91 ? 10.979 2.160 8.834 1.00 73.12 91 PHE A N 1
ATOM 650 C CA . PHE A 1 91 ? 9.710 2.871 8.807 1.00 73.12 91 PHE A CA 1
ATOM 651 C C . PHE A 1 91 ? 9.835 4.059 9.754 1.00 73.12 91 PHE A C 1
ATOM 653 O O . PHE A 1 91 ? 10.179 3.877 10.921 1.00 73.12 91 PHE A O 1
ATOM 660 N N . ASP A 1 92 ? 9.592 5.261 9.246 1.00 82.12 92 ASP A N 1
ATOM 661 C CA . ASP A 1 92 ? 9.547 6.483 10.045 1.00 82.12 92 ASP A CA 1
ATOM 662 C C . ASP A 1 92 ? 8.114 7.026 10.044 1.00 82.12 92 ASP A C 1
ATOM 664 O O . ASP A 1 92 ? 7.383 6.864 9.065 1.00 82.12 92 ASP A O 1
ATOM 668 N N . ASN A 1 93 ? 7.710 7.644 11.153 1.00 76.75 93 ASN A N 1
ATOM 669 C CA . ASN A 1 93 ? 6.397 8.262 11.325 1.00 76.75 93 ASN A CA 1
ATOM 670 C C . ASN A 1 93 ? 5.194 7.301 11.165 1.00 76.75 93 ASN A C 1
ATOM 672 O O . ASN A 1 93 ? 4.158 7.657 10.596 1.00 76.75 93 ASN A O 1
ATOM 676 N N . LEU A 1 94 ? 5.315 6.070 11.675 1.00 77.88 94 LEU A N 1
ATOM 677 C CA . LEU A 1 94 ? 4.218 5.103 11.664 1.00 77.88 94 LEU A CA 1
ATOM 678 C C . LEU A 1 94 ? 3.148 5.502 12.694 1.00 77.88 94 LEU A C 1
ATOM 680 O O . LEU A 1 94 ? 3.374 5.437 13.903 1.00 77.88 94 LEU A O 1
ATOM 684 N N . LEU A 1 95 ? 1.976 5.920 12.215 1.00 80.25 95 LEU A N 1
ATOM 685 C CA . LEU A 1 95 ? 0.859 6.297 13.077 1.00 80.25 95 LEU A CA 1
ATOM 686 C C . LEU A 1 95 ? 0.064 5.044 13.466 1.00 80.25 95 LEU A C 1
ATOM 688 O O . LEU A 1 95 ? -0.753 4.546 12.693 1.00 80.25 95 LEU A O 1
ATOM 692 N N . VAL A 1 96 ? 0.308 4.521 14.665 1.00 81.06 96 VAL A N 1
ATOM 693 C CA . VAL A 1 96 ? -0.506 3.442 15.239 1.00 81.06 96 VAL A CA 1
ATOM 694 C C . VAL A 1 96 ? -1.575 4.083 16.111 1.00 81.06 96 VAL A C 1
ATOM 696 O O . VAL A 1 96 ? -1.258 4.794 17.064 1.00 81.06 96 VAL A O 1
ATOM 699 N N . ALA A 1 97 ? -2.847 3.864 15.774 1.00 81.94 97 ALA A N 1
ATOM 700 C CA . ALA A 1 97 ? -3.948 4.367 16.583 1.00 81.94 97 ALA A CA 1
ATOM 701 C C . ALA A 1 97 ? -3.846 3.802 18.010 1.00 81.94 97 ALA A C 1
ATOM 703 O O . ALA A 1 97 ? -3.765 2.589 18.208 1.00 81.94 97 ALA A O 1
ATOM 704 N N . SER A 1 98 ? -3.846 4.685 19.009 1.00 82.38 98 SER A N 1
ATOM 705 C CA . SER A 1 98 ? -3.943 4.278 20.408 1.00 82.38 98 SER A CA 1
ATOM 706 C C . SER A 1 98 ? -5.325 3.668 20.668 1.00 82.38 98 SER A C 1
ATOM 708 O O . SER A 1 98 ? -6.308 4.221 20.163 1.00 82.38 98 SER A O 1
ATOM 710 N N . PRO A 1 99 ? -5.440 2.600 21.478 1.00 80.06 99 PRO A N 1
ATOM 711 C CA . PRO A 1 99 ? -6.737 2.089 21.904 1.00 80.06 99 PRO A CA 1
ATOM 712 C C . PRO A 1 99 ? -7.587 3.218 22.498 1.00 80.06 99 PRO A C 1
ATOM 714 O O . PRO A 1 99 ? -7.175 3.879 23.453 1.00 80.06 99 PRO A O 1
ATOM 717 N N . VAL A 1 100 ? -8.759 3.463 21.914 1.00 80.94 100 VAL A N 1
ATOM 718 C CA . VAL A 1 100 ? -9.750 4.376 22.490 1.00 80.94 100 VAL A CA 1
ATOM 719 C C . VAL A 1 100 ? -10.485 3.597 23.582 1.00 80.94 100 VAL A C 1
ATOM 721 O O . VAL A 1 100 ? -10.952 2.494 23.292 1.00 80.94 100 VAL A O 1
ATOM 724 N N . PRO A 1 101 ? -10.585 4.110 24.824 1.00 81.69 101 PRO A N 1
ATOM 725 C CA . PRO A 1 101 ? -11.348 3.438 25.867 1.00 81.69 101 PRO A CA 1
ATOM 726 C C . PRO A 1 101 ? -12.783 3.183 25.401 1.00 81.69 101 PRO A C 1
ATOM 728 O O . PRO A 1 101 ? -13.409 4.050 24.791 1.00 81.69 101 PRO A O 1
ATOM 731 N N . GLU A 1 102 ? -13.295 1.982 25.661 1.00 87.81 102 GLU A N 1
ATOM 732 C CA . GLU A 1 102 ? -14.623 1.604 25.185 1.00 87.81 102 GLU A CA 1
ATOM 733 C C . GLU A 1 102 ? -15.705 2.531 25.773 1.00 87.81 102 GLU A C 1
ATOM 735 O O . GLU A 1 102 ? -15.572 2.981 26.920 1.00 87.81 102 GLU A O 1
ATOM 740 N N . PRO A 1 103 ? -16.808 2.793 25.042 1.00 82.94 103 PRO A N 1
ATOM 741 C CA . PRO A 1 103 ? -17.920 3.616 25.528 1.00 82.94 103 PRO A CA 1
ATOM 742 C C . PRO A 1 103 ? -18.433 3.176 26.908 1.00 82.94 103 PRO A C 1
ATOM 744 O O . PRO A 1 103 ? -18.815 4.005 27.737 1.00 82.94 103 PRO A O 1
ATOM 747 N N . GLU A 1 104 ? -18.376 1.871 27.180 1.00 84.12 104 GLU A N 1
ATOM 748 C CA . GLU A 1 104 ? -18.760 1.267 28.455 1.00 84.12 104 GLU A CA 1
ATOM 749 C C . GLU A 1 104 ? -17.861 1.707 29.615 1.00 84.12 104 GLU A C 1
ATOM 751 O O . GLU A 1 104 ? -18.353 1.972 30.710 1.00 84.12 104 GLU A O 1
ATOM 756 N N . THR A 1 105 ? -16.556 1.871 29.382 1.00 87.38 105 THR A N 1
ATOM 757 C CA . THR A 1 105 ? -15.613 2.321 30.419 1.00 87.38 105 THR A CA 1
ATOM 758 C C . THR A 1 105 ? -15.923 3.757 30.853 1.00 87.38 105 THR A C 1
ATOM 760 O O . THR A 1 105 ? -15.881 4.072 32.044 1.00 87.38 105 THR A O 1
ATOM 763 N N . TYR A 1 106 ? -16.324 4.623 29.917 1.00 89.12 106 TYR A N 1
ATOM 764 C CA . TYR A 1 106 ? -16.790 5.975 30.243 1.00 89.12 106 TYR A CA 1
ATOM 765 C C . TYR A 1 106 ? -18.128 5.965 30.982 1.00 89.12 106 TYR A C 1
ATOM 767 O O . TYR A 1 106 ? -18.300 6.706 31.953 1.00 89.12 106 TYR A O 1
ATOM 775 N N . ALA A 1 107 ? -19.062 5.105 30.569 1.00 90.44 107 ALA A N 1
ATOM 776 C CA . ALA A 1 107 ? -20.333 4.937 31.266 1.00 90.44 107 ALA A CA 1
ATOM 777 C C . ALA A 1 107 ? -20.128 4.440 32.709 1.00 90.44 107 ALA A C 1
ATOM 779 O O . ALA A 1 107 ? -20.748 4.970 33.628 1.00 90.44 107 ALA A O 1
ATOM 780 N N . MET A 1 108 ? -19.211 3.496 32.933 1.00 92.69 108 MET A N 1
ATOM 781 C CA . MET A 1 108 ? -18.848 2.989 34.261 1.00 92.69 108 MET A CA 1
ATOM 782 C C . MET A 1 108 ? -18.164 4.050 35.128 1.00 92.69 108 MET A C 1
ATOM 784 O O . MET A 1 108 ? -18.474 4.165 36.315 1.00 92.69 108 MET A O 1
ATOM 788 N N . LEU A 1 109 ? -17.281 4.870 34.549 1.00 93.19 109 LEU A N 1
ATOM 789 C CA . LEU A 1 109 ? -16.682 6.014 35.242 1.00 93.19 109 LEU A CA 1
ATOM 790 C C . LEU A 1 109 ? -17.759 7.012 35.693 1.00 93.19 109 LEU A C 1
ATOM 792 O O . LEU A 1 109 ? -17.772 7.430 36.853 1.00 93.19 109 LEU A O 1
ATOM 796 N N . LEU A 1 110 ? -18.680 7.369 34.793 1.00 92.62 110 LEU A N 1
ATOM 797 C CA . LEU A 1 110 ? -19.791 8.277 35.090 1.00 92.62 110 LEU A CA 1
ATOM 798 C C . LEU A 1 110 ? -20.747 7.686 36.130 1.00 92.62 110 LEU A C 1
ATOM 800 O O . LEU A 1 110 ? -21.162 8.393 37.049 1.00 92.62 110 LEU A O 1
ATOM 804 N N . ALA A 1 111 ? -21.053 6.392 36.036 1.00 93.56 111 ALA A N 1
ATOM 805 C CA . ALA A 1 111 ? -21.857 5.680 37.022 1.00 93.56 111 ALA A CA 1
ATOM 806 C C . ALA A 1 111 ? -21.182 5.684 38.405 1.00 93.56 111 ALA A C 1
ATOM 808 O O . ALA A 1 111 ? -21.827 5.992 39.411 1.00 93.56 111 ALA A O 1
ATOM 809 N N . GLY A 1 112 ? -19.872 5.424 38.460 1.00 94.75 112 GLY A N 1
ATOM 810 C CA . GLY A 1 112 ? -19.078 5.501 39.687 1.00 94.75 112 GLY A CA 1
ATOM 811 C C . GLY A 1 112 ? -19.086 6.902 40.302 1.00 94.75 112 GLY A C 1
ATOM 812 O O . GLY A 1 112 ? -19.315 7.056 41.505 1.00 94.75 112 GLY A O 1
ATOM 813 N N . LEU A 1 113 ? -18.919 7.940 39.480 1.00 95.25 113 LEU A N 1
ATOM 814 C CA . LEU A 1 113 ? -18.958 9.330 39.934 1.00 95.25 113 LEU A CA 1
ATOM 815 C C . LEU A 1 113 ? -20.355 9.727 40.444 1.00 95.25 113 LEU A C 1
ATOM 817 O O . LEU A 1 113 ? -20.476 10.373 41.490 1.00 95.25 113 LEU A O 1
ATOM 821 N N . GLY A 1 114 ? -21.411 9.278 39.760 1.00 95.44 114 GLY A N 1
ATOM 822 C CA . GLY A 1 114 ? -22.799 9.464 40.182 1.00 95.44 114 GLY A CA 1
ATOM 823 C C . GLY A 1 114 ? -23.092 8.832 41.545 1.00 95.44 114 GLY A C 1
ATOM 824 O O . GLY A 1 114 ? -23.707 9.467 42.408 1.00 95.44 114 GLY A O 1
ATOM 825 N N . LEU A 1 115 ? -22.585 7.620 41.790 1.00 96.31 115 LEU A N 1
ATOM 826 C CA . LEU A 1 115 ? -22.740 6.930 43.072 1.00 96.31 115 LEU A CA 1
ATOM 827 C C . LEU A 1 115 ? -22.039 7.678 44.220 1.00 96.31 115 LEU A C 1
ATOM 829 O O . LEU A 1 115 ? -22.629 7.872 45.288 1.00 96.31 115 LEU A O 1
ATOM 833 N N . ILE A 1 116 ? -20.807 8.148 44.002 1.00 96.44 116 ILE A N 1
ATOM 834 C CA . ILE A 1 116 ? -20.051 8.931 44.997 1.00 96.44 116 ILE A CA 1
ATOM 835 C C . ILE A 1 116 ? -20.770 10.250 45.326 1.00 96.44 116 ILE A C 1
ATOM 837 O O . ILE A 1 116 ? -20.874 10.629 46.503 1.00 96.44 116 ILE A O 1
ATOM 841 N N . GLY A 1 117 ? -21.314 10.930 44.311 1.00 94.88 117 GLY A N 1
ATOM 842 C CA . GLY A 1 117 ? -22.128 12.135 44.492 1.00 94.88 117 GLY A CA 1
ATOM 843 C C . GLY A 1 117 ? -23.363 11.879 45.362 1.00 94.88 117 GLY A C 1
ATOM 844 O O . GLY A 1 117 ? -23.597 12.592 46.344 1.00 94.88 117 GLY A O 1
ATOM 845 N N . ALA A 1 118 ? -24.106 10.805 45.079 1.00 95.56 118 ALA A N 1
ATOM 846 C CA . ALA A 1 118 ? -25.297 10.424 45.840 1.00 95.56 118 ALA A CA 1
ATOM 847 C C . ALA A 1 118 ? -24.990 10.095 47.315 1.00 95.56 118 ALA A C 1
ATOM 849 O O . ALA A 1 118 ? -25.720 10.514 48.222 1.00 95.56 118 ALA A O 1
ATOM 850 N N . ILE A 1 119 ? -23.888 9.387 47.584 1.00 95.56 119 ILE A N 1
ATOM 851 C CA . ILE A 1 119 ? -23.446 9.071 48.954 1.00 95.56 119 ILE A CA 1
ATOM 852 C C . ILE A 1 119 ? -23.104 10.354 49.727 1.00 95.56 119 ILE A C 1
ATOM 854 O O . ILE A 1 119 ? -23.465 10.491 50.900 1.00 95.56 119 ILE A O 1
ATOM 858 N N . SER A 1 120 ? -22.441 11.311 49.076 1.00 93.50 120 SER A N 1
ATOM 859 C CA . SER A 1 120 ? -22.038 12.583 49.692 1.00 93.50 120 SER A CA 1
ATOM 860 C C . SER A 1 120 ? -23.243 13.435 50.112 1.00 93.50 120 SER A C 1
ATOM 862 O O . SER A 1 120 ? -23.249 14.000 51.211 1.00 93.50 120 SER A O 1
ATOM 864 N N . LEU A 1 121 ? -24.299 13.463 49.291 1.00 91.62 121 LEU A N 1
ATOM 865 C CA . LEU A 1 121 ? -25.561 14.149 49.599 1.00 91.62 121 LEU A CA 1
ATOM 866 C C . LEU A 1 121 ? -26.276 13.534 50.812 1.00 91.62 121 LEU A C 1
ATOM 868 O O . LEU A 1 121 ? -26.701 14.261 51.713 1.00 91.62 121 LEU A O 1
ATOM 872 N N . ARG A 1 122 ? -26.337 12.197 50.896 1.00 90.38 122 ARG A N 1
ATOM 873 C CA . ARG A 1 122 ? -26.955 11.488 52.035 1.00 90.38 122 ARG A CA 1
ATOM 874 C C . ARG A 1 122 ? -26.263 11.791 53.366 1.00 90.38 122 ARG A C 1
ATOM 876 O O . ARG A 1 122 ? -26.928 11.952 54.388 1.00 90.38 122 ARG A O 1
ATOM 883 N N . ARG A 1 123 ? -24.929 11.899 53.364 1.00 88.38 123 ARG A N 1
ATOM 884 C CA . ARG A 1 123 ? -24.155 12.225 54.576 1.00 88.38 123 ARG A CA 1
ATOM 885 C C . ARG A 1 123 ? -24.410 13.649 55.063 1.00 88.38 123 ARG A C 1
ATOM 887 O O . ARG A 1 123 ? -24.486 13.855 56.271 1.00 88.38 123 ARG A O 1
ATOM 894 N N . LYS A 1 124 ? -24.563 14.619 54.152 1.00 83.81 124 LYS A N 1
ATOM 895 C CA . LYS A 1 124 ? -24.912 16.000 54.523 1.00 83.81 124 LYS A CA 1
ATOM 896 C C . LYS A 1 124 ? -26.303 16.090 55.148 1.00 83.81 124 LYS A C 1
ATOM 898 O O . LYS A 1 124 ? -26.436 16.736 56.178 1.00 83.81 124 LYS A O 1
ATOM 903 N N . ALA A 1 125 ? -27.296 15.399 54.588 1.00 78.25 125 ALA A N 1
ATOM 904 C CA . ALA A 1 125 ? -28.656 15.391 55.132 1.00 78.25 125 ALA A CA 1
ATOM 905 C C . ALA A 1 125 ? -28.714 14.835 56.569 1.00 78.25 125 ALA A C 1
ATOM 907 O O . ALA A 1 125 ? -29.393 15.399 57.417 1.00 78.25 125 ALA A O 1
ATOM 908 N N . LYS A 1 126 ? -27.931 13.789 56.874 1.00 71.25 126 LYS A N 1
ATOM 909 C CA . LYS A 1 126 ? -27.848 13.208 58.227 1.00 71.25 126 LYS A CA 1
ATOM 910 C C . LYS A 1 126 ? -27.091 14.086 59.239 1.00 71.25 126 LYS A C 1
ATOM 912 O O . LYS A 1 126 ? -27.196 13.854 60.433 1.00 71.25 126 LYS A O 1
ATOM 917 N N . LYS A 1 127 ? -26.301 15.066 58.783 1.00 63.16 127 LYS A N 1
ATOM 918 C CA . LYS A 1 127 ? -25.545 15.988 59.652 1.00 63.16 127 LYS A CA 1
ATOM 919 C C . LYS A 1 127 ? -26.339 17.261 60.008 1.00 63.16 127 LYS A C 1
ATOM 921 O O . LYS A 1 127 ? -25.814 18.093 60.737 1.00 63.16 127 LYS A O 1
ATOM 926 N N . ILE A 1 128 ? -27.551 17.427 59.461 1.00 56.28 128 ILE A N 1
ATOM 927 C CA . ILE A 1 128 ? -28.434 18.597 59.651 1.00 56.28 128 ILE A CA 1
ATOM 928 C C . ILE A 1 128 ? -29.685 18.248 60.501 1.00 56.28 128 ILE A C 1
ATOM 930 O O . ILE A 1 128 ? -30.498 19.124 60.771 1.00 56.28 128 ILE A O 1
ATOM 934 N N . SER A 1 129 ? -29.827 17.007 60.988 1.00 47.69 129 SER A N 1
ATOM 935 C CA . SER A 1 129 ? -30.805 16.637 62.034 1.00 47.69 129 SER A CA 1
ATOM 936 C C . SER A 1 129 ? -30.110 16.401 63.365 1.00 47.69 129 SER A C 1
ATOM 938 O O . SER A 1 129 ? -30.667 16.807 64.400 1.00 47.69 129 SER A O 1
#

pLDDT: mean 77.31, std 10.56, range [47.69, 96.44]

Foldseek 3Di:
DFDKDWAFDPPDVQTFIAIPDPQPGHRDRQVDHDDPADKDWDWDADLAQRKIWIWIDDPVGIGIDIGGDPPDDHDDRDDDDDDPDPDDDDDPPDDDDDDDPDPVVVVVVVVVVVVVVVVVVVVVVVVVD

Radius of gyration: 28.31 Å; chains: 1; bounding box: 56×35×82 Å

Sequence (129 aa):
MGDNTFLFHPGYPTGAFRIDGPGGHPNSDMGFTPSFDPSRFTVGVNASTGVATIDIVNSAGSHHEVFNDPNYVAGSTTFGLSVGGSGSAKFDNLLVASPVPEPETYAMLLAGLGLIGAISLRRKAKKIS

=== Feature glossary ===
The record interleaves many kinds of information about one protein. Here is each kind framed as the question it answers.

Q: What are the backbone torsion angles?
A: φ (phi) and ψ (psi) are the two rotatable backbone dihedrals per residue: φ is the C(i-1)–N–Cα–C torsion, ψ is the N–Cα–C–N(i+1) torsion, both in degrees on (−180°, 180°]. α-helical residues cluster near (−60°, −45°); β-strand residues near (−120°, +130°). A Ramachandran plot is simply a scatter of (φ, ψ) for every residue.

Q: What is the amino-acid chain?
A: This is the polypeptide sequence — one letter per residue, N-terminus first. Length ranges from a few dozen residues for small domains to over a thousand for large multi-domain proteins.

Q: How mobile is each atom in the crystal?
A: For experimental (PDB) structures, the B-factor (temperature factor) quantifies the positional spread of each atom in the crystal — a combination of thermal vibration and static disorder — in units of Å². High B-factors mark flexible loops or poorly resolved regions; l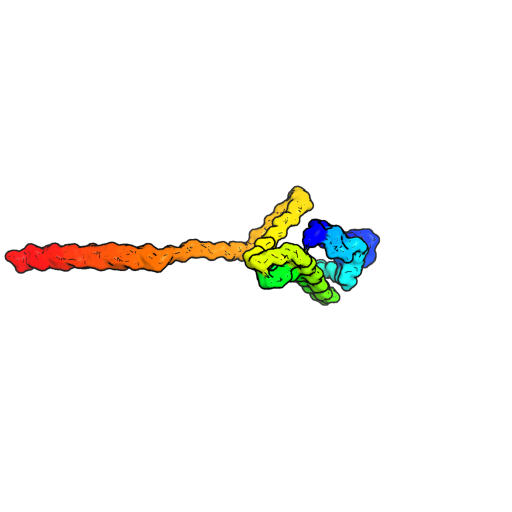ow B-factors mark the rigid, well-ordered core.

Q: Are the domains correctly placed relative to each other?
A: Predicted Aligned Error (PAE) is an AlphaFold confidence matrix: entry (i, j) is the expected error in the position of residue j, in ångströms, when the prediction is superimposed on the true structure at residue i. Low PAE within a block of residues means that block is internally rigid and well-predicted; high PAE between two blocks means their relative placement is uncertain even if each block individually is confident.

Q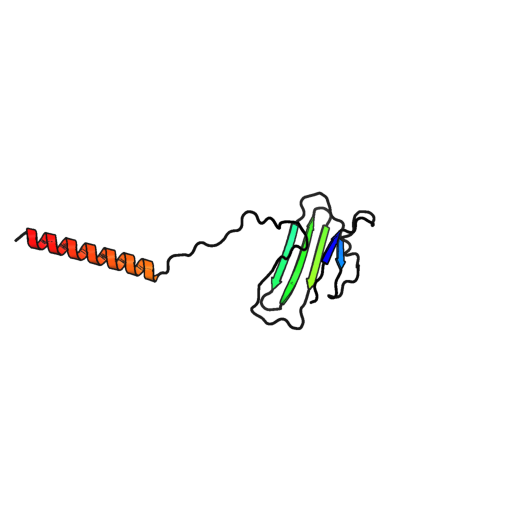: How confident is the AlphaFold model at each residue?
A: pLDDT is the predicted lDDT-Cα score: AlphaFold's confidence that the local environment of each residue (all inter-atomic distances within 15 Å) is correctly placed. It is a per-residue number between 0 and 100, with higher meaning more reliable.

Q: What family and function is it annotated with?
A: Functional annotations link the protein to curated databases. InterPro entries identify conserved domains and families by matching the sequence against member-database signatures (Pfam, PROSITE, CDD, …). Gene Ontology (GO) terms describe molecular function, biological process, and cellular component in a controlled vocabulary. CATH places the structure in a hierarchical fold classification (Class/Architecture/Topology/Homologous-superfamily). The organism is the source species.

Q: How big and how compact is the whole molecule?
A: Three whole-structure scalars: the radius of gyration (RMS distance of Cα from centroid, in Å), the count of Cα–Cα contacts (pairs closer than 8 Å and separated by more than four residues in sequence — i.e. tertiary, not local, contacts), and the bounding-box dimensions. Together they distinguish compact globular folds from extended fibres or disordered chains.

Q: What known structures does this most resemble?
A: The Foldseek neighbor list gives the closest experimentally determined structures in the PDB, ranked by structural alignment. TM-score near 1 means near-identical fold; near 0.3 means only rough topology match. This is how one finds what a novel AlphaFold prediction most resembles in the solved-structure universe.

Q: Which residues are buried vs exposed?
A: SASA measures how much of the protein is reachable by solvent. It is computed by rolling a water-sized probe over the atomic surface and summing the exposed area (Å²). Per-residue SASA distinguishes core (buried, low SASA) from surface (exposed, high SASA) residues; total SASA is a whole-molecule size measure.

Q: Which residues are in helices, strands, or loops?
A: Eight-state secondary structure (DSSP): H is the canonical α-helix, G the tighter 3₁₀-helix, I the wider π-helix; E/B are β-structure, T and S are turns and bends, and '-' is everything else. DSSP derives these from the pattern of main-chain N–H···O=C hydrogen bonds, not from the sequence.

Q: Where is each backbone atom in 3D?
A: Structure coordinates are given as an mmCIF _atom_site loop: one row per atom with element, residue name, chain id, sequence number, and x/y/z position in Å. Only the four main-chain atoms per residue are included here; side chains are omitted to keep the record compact.

Q: What if only a Cα trace is available?
A: Three-state secondary structure (P-SEA) collapses the eight DSSP classes into helix (a), strand (b), and coil (c). P-SEA assigns these from Cα geometry alone — distances and angles — without requiring backbone oxygens, so it works on any Cα trace.

Q: What do the rendered images show?
A: The six renders are orthographic views along the three Cartesian axes in both directions. Representation (cartoon, sticks, or surface) and color scheme (sequence-rainbow or by-chain) vary across proteins so the training set covers all the common visualization conventions.

Q: What does the local fold look like, residue by residue?
A: Foldseek's 3Di representation compresses backbone geometry into a per-residue letter drawn from a learned twenty-state alphabet. It captures the tertiary interaction pattern around each residue — which residues are packed against it in space, regardless of where they are in sequence.

Q: What do the diagnostic plots show?
A: The contact map is a binary N×N matrix image: pixel (i, j) is dark where Cα_i and Cα_j are within 8 Å and |i−j|>4. Because the |i−j|>4 filter removes local helical contacts, off-diagonal stripes parallel to the main diagonal indicate parallel β-sheets; stripes perpendicular to it indicate antiparallel β-sheets. The Ramachandran plot scatters every residue's (φ, ψ) pair against the sterically allowed regions. The PAE heatmap renders the predicted-aligned-error matrix.